Protein AF-A0A690LQN4-F1 (afdb_monomer_lite)

Sequence (110 aa):
KGNTDEFYKECEKLLSSEKYLDSITRKDLFDEPSLKGVFIDLKSILEQEKPSFSKLKPLFKIFHKDFLLSEFNPNDANSLNNAFYKELLYILGLCESKQNSKLIIAKSEE

Structure (mmCIF, N/CA/C/O backbone):
data_AF-A0A690LQN4-F1
#
_entry.id   AF-A0A690LQN4-F1
#
loop_
_atom_site.group_PDB
_atom_site.id
_atom_site.type_symbol
_atom_site.label_atom_id
_atom_site.label_alt_id
_atom_site.label_comp_id
_atom_site.label_asym_id
_atom_site.label_entity_id
_atom_site.label_seq_id
_atom_site.pdbx_PDB_ins_code
_atom_site.Cartn_x
_atom_site.Cartn_y
_atom_site.Cartn_z
_atom_site.occupancy
_atom_site.B_iso_or_equiv
_atom_site.auth_seq_id
_atom_site.auth_comp_id
_atom_site.auth_asym_id
_atom_site.auth_atom_id
_atom_site.pdbx_PDB_model_num
ATOM 1 N N . LYS A 1 1 ? -11.425 -50.881 -27.851 1.00 52.28 1 LYS A N 1
ATOM 2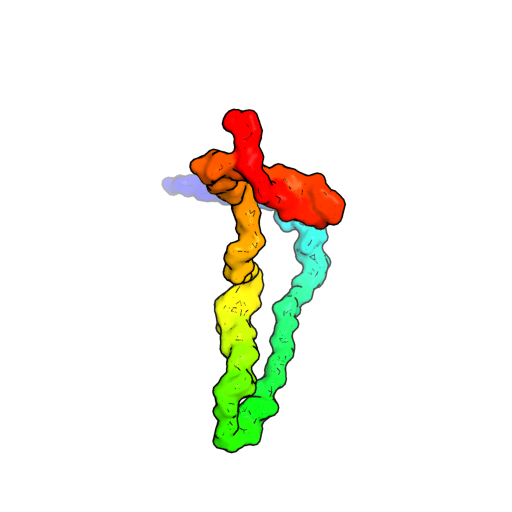 C CA . LYS A 1 1 ? -11.038 -49.566 -28.417 1.00 52.28 1 LYS A CA 1
ATOM 3 C C . LYS A 1 1 ? -12.023 -48.558 -27.855 1.00 52.28 1 LYS A C 1
ATOM 5 O O . LYS A 1 1 ? -13.187 -48.639 -28.213 1.00 52.28 1 LYS A O 1
ATOM 10 N N . GLY A 1 2 ? -11.609 -47.779 -26.853 1.00 60.28 2 GLY A N 1
ATOM 11 C CA . GLY A 1 2 ? -12.498 -46.827 -26.183 1.00 60.28 2 GLY A CA 1
ATOM 12 C C . GLY A 1 2 ? -12.927 -45.744 -27.165 1.00 60.28 2 GLY A C 1
ATOM 13 O O . GLY A 1 2 ? -12.095 -45.270 -27.933 1.00 60.28 2 GLY A O 1
ATOM 14 N N . ASN A 1 3 ? -14.216 -45.418 -27.182 1.00 65.19 3 ASN A N 1
ATOM 15 C CA . ASN A 1 3 ? -14.801 -44.453 -28.104 1.00 65.19 3 ASN A CA 1
ATOM 16 C C . ASN A 1 3 ? -14.522 -43.019 -27.623 1.00 65.19 3 ASN A C 1
ATOM 18 O O . ASN A 1 3 ? -15.417 -42.297 -27.194 1.00 65.19 3 ASN A O 1
ATOM 22 N N . THR A 1 4 ? -13.246 -42.628 -27.624 1.00 78.19 4 THR A N 1
ATOM 23 C CA . THR A 1 4 ? -12.808 -41.266 -27.282 1.00 78.19 4 THR A CA 1
ATOM 24 C C . THR A 1 4 ? -13.404 -40.219 -28.219 1.00 78.19 4 THR A C 1
ATOM 26 O O . THR A 1 4 ? -13.577 -39.076 -27.816 1.00 78.19 4 THR A O 1
ATOM 29 N N . ASP A 1 5 ? -13.785 -40.611 -29.434 1.00 83.12 5 ASP A N 1
ATOM 30 C CA . ASP A 1 5 ? -14.356 -39.706 -30.432 1.00 83.12 5 ASP A CA 1
ATOM 31 C C . ASP A 1 5 ? -15.730 -39.173 -30.012 1.00 83.12 5 ASP A C 1
ATOM 33 O O . ASP A 1 5 ? -16.041 -38.011 -30.262 1.00 83.12 5 ASP A O 1
ATOM 37 N N . GLU A 1 6 ? -16.551 -39.984 -29.338 1.00 85.56 6 GLU A N 1
ATOM 38 C CA . GLU A 1 6 ? -17.826 -39.522 -28.772 1.00 85.56 6 GLU A CA 1
ATOM 39 C C . GLU A 1 6 ? -17.611 -38.517 -27.642 1.00 85.56 6 GLU A C 1
ATOM 41 O O . GLU A 1 6 ? -18.290 -37.493 -27.597 1.00 85.56 6 GLU A O 1
ATOM 46 N N . PHE A 1 7 ? -16.623 -38.763 -26.779 1.00 85.88 7 PHE A N 1
ATOM 47 C CA . PHE A 1 7 ? -16.258 -37.829 -25.718 1.00 85.88 7 PHE A CA 1
ATOM 48 C C . PHE A 1 7 ? -15.817 -36.475 -26.291 1.00 85.88 7 PHE A C 1
ATOM 50 O O . PHE A 1 7 ? -16.333 -35.438 -25.878 1.00 85.88 7 PHE A O 1
ATOM 57 N N . TYR A 1 8 ? -14.925 -36.474 -27.287 1.00 88.31 8 TYR A N 1
ATOM 58 C CA . TYR A 1 8 ? -14.464 -35.231 -27.911 1.00 88.31 8 TYR A CA 1
ATOM 59 C C . TYR A 1 8 ? -15.589 -34.480 -28.632 1.00 88.31 8 TYR A C 1
ATOM 61 O O . TYR A 1 8 ? -15.644 -33.257 -28.527 1.00 88.31 8 TYR A O 1
ATOM 69 N N . LYS A 1 9 ? -16.524 -35.184 -29.283 1.00 90.69 9 LYS A N 1
ATOM 70 C CA . LYS A 1 9 ? -17.700 -34.560 -29.915 1.00 90.69 9 LYS A CA 1
ATOM 71 C C . LYS A 1 9 ? -18.644 -33.912 -28.903 1.00 90.69 9 LYS A C 1
ATOM 73 O O . LYS A 1 9 ? -19.191 -32.849 -29.177 1.00 90.69 9 LYS A O 1
ATOM 78 N N . GLU A 1 10 ? -18.852 -34.525 -27.739 1.00 87.88 10 GLU A N 1
ATOM 79 C CA . GLU A 1 10 ? -19.667 -33.919 -26.678 1.00 87.88 10 GLU A CA 1
ATOM 80 C C . GLU A 1 10 ? -18.966 -32.716 -26.035 1.00 87.88 10 GLU A C 1
ATOM 82 O O . GLU A 1 10 ? -19.602 -31.687 -25.797 1.00 87.88 10 GLU A O 1
ATOM 87 N N . CYS A 1 11 ? -17.647 -32.786 -25.831 1.00 86.56 11 CYS A N 1
ATOM 88 C CA . CYS A 1 11 ? -16.865 -31.630 -25.395 1.00 86.56 11 CYS A CA 1
ATOM 89 C C . CYS A 1 11 ? -16.935 -30.478 -26.403 1.00 86.56 11 CYS A C 1
ATOM 91 O O . CYS A 1 11 ? -17.126 -29.335 -25.997 1.00 86.56 11 CYS A O 1
ATOM 93 N N . GLU A 1 12 ? -16.820 -30.768 -27.701 1.00 89.25 12 GLU A N 1
ATOM 94 C CA . GLU A 1 12 ? -16.909 -29.770 -28.768 1.00 89.25 12 GLU A CA 1
ATOM 95 C C . GLU A 1 12 ? -18.249 -29.031 -28.728 1.00 89.25 12 GLU A C 1
ATOM 97 O O . GLU A 1 12 ? -18.253 -27.805 -28.675 1.00 89.25 12 GLU A O 1
ATOM 102 N N . LYS A 1 13 ? -19.372 -29.756 -28.623 1.00 91.12 13 LYS A N 1
ATOM 103 C CA . LYS A 1 13 ? -20.711 -29.151 -28.491 1.00 91.12 13 LYS A CA 1
ATOM 104 C C . LYS A 1 13 ? -20.820 -28.214 -27.289 1.00 91.12 13 LYS A C 1
ATOM 106 O O . LYS A 1 13 ? -21.454 -27.162 -27.378 1.00 91.12 13 LYS A O 1
ATOM 111 N N . LEU A 1 14 ? -20.228 -28.606 -26.161 1.00 88.94 14 LEU A N 1
ATOM 112 C CA . LEU A 1 14 ? -20.271 -27.842 -24.916 1.00 88.94 14 LEU A CA 1
ATOM 113 C C . LEU A 1 14 ? -19.435 -26.558 -25.034 1.00 88.94 14 LEU A C 1
ATOM 115 O O . LEU A 1 14 ? -19.916 -25.480 -24.681 1.00 88.94 14 LEU A O 1
ATOM 119 N N . LEU A 1 15 ? -18.234 -26.662 -25.608 1.00 84.62 15 LEU A N 1
ATOM 120 C CA . LEU A 1 15 ? -17.333 -25.534 -25.866 1.00 84.62 15 LEU A CA 1
ATOM 121 C C . LEU A 1 15 ? -17.870 -24.582 -26.944 1.00 84.62 15 LEU A C 1
ATOM 123 O O . LEU A 1 15 ? -17.643 -23.380 -26.864 1.00 84.62 15 LEU A O 1
ATOM 127 N N . SER A 1 16 ? -18.608 -25.092 -27.931 1.00 88.19 16 SER A N 1
ATOM 128 C CA . SER A 1 16 ? -19.248 -24.277 -28.970 1.00 88.19 16 SER A CA 1
ATOM 129 C C . SER A 1 16 ? -20.598 -23.693 -28.546 1.00 88.19 16 SER A C 1
ATOM 131 O O . SER A 1 16 ? -21.228 -22.987 -29.330 1.00 88.19 16 SER A O 1
ATOM 133 N N . SER A 1 17 ? -21.094 -24.020 -27.349 1.00 88.81 17 SER A N 1
ATOM 134 C CA . SER A 1 17 ? -22.396 -23.532 -26.897 1.00 88.81 17 SER A CA 1
ATOM 135 C C . SER A 1 17 ? -22.359 -22.026 -26.635 1.00 88.81 17 SER A C 1
ATOM 137 O O . SER A 1 17 ? -21.431 -21.513 -26.011 1.00 88.81 17 SER A O 1
ATOM 139 N N . GLU A 1 18 ? -23.410 -21.323 -27.054 1.00 83.62 18 GLU A N 1
ATOM 140 C CA . GLU A 1 18 ? -23.548 -19.870 -26.876 1.00 83.62 18 GLU A CA 1
ATOM 141 C C . GLU A 1 18 ? -23.403 -19.466 -25.401 1.00 83.62 18 GLU A C 1
ATOM 143 O O . GLU A 1 18 ? -22.685 -18.532 -25.073 1.00 83.62 18 GLU A O 1
ATOM 148 N N . LYS A 1 19 ? -23.944 -20.279 -24.484 1.00 83.88 19 LYS A N 1
ATOM 149 C CA . LYS A 1 19 ? -23.808 -20.095 -23.033 1.00 83.88 19 LYS A CA 1
ATOM 150 C C . LYS A 1 19 ? -22.353 -20.140 -22.540 1.00 83.88 19 LYS A C 1
ATOM 152 O O . LYS A 1 19 ? -21.998 -19.398 -21.626 1.00 83.88 19 LYS A O 1
ATOM 157 N N . TYR A 1 20 ? -21.527 -21.038 -23.083 1.00 78.62 20 TYR A N 1
ATOM 158 C CA . TY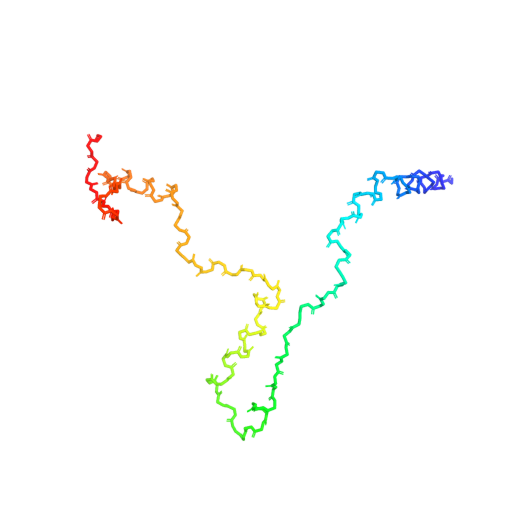R A 1 20 ? -20.108 -21.115 -22.725 1.00 78.62 20 TYR A CA 1
ATOM 159 C C . TYR A 1 20 ? -19.333 -19.948 -23.338 1.00 78.62 20 TYR A C 1
ATOM 161 O O . TYR A 1 20 ? -18.571 -19.290 -22.629 1.00 78.62 20 TYR A O 1
ATOM 169 N N . LEU A 1 21 ? -19.580 -19.650 -24.616 1.00 79.94 21 LEU A N 1
ATOM 170 C CA . LEU A 1 21 ? -18.963 -18.529 -25.323 1.00 79.94 21 LEU A CA 1
ATOM 171 C C . LEU A 1 21 ? -19.273 -17.186 -24.642 1.00 79.94 21 LEU A C 1
ATOM 173 O O . LEU A 1 21 ? -18.347 -16.408 -24.420 1.00 79.94 21 LEU A O 1
ATOM 177 N N . ASP A 1 22 ? -20.509 -16.968 -24.193 1.00 79.06 22 ASP A N 1
ATOM 178 C CA . ASP A 1 22 ? -20.929 -15.797 -23.406 1.00 79.06 22 ASP A CA 1
ATOM 179 C C . ASP A 1 22 ? -20.253 -15.731 -22.026 1.00 79.06 22 ASP A C 1
ATOM 181 O O . ASP A 1 22 ? -19.971 -14.652 -21.508 1.00 79.06 22 ASP A O 1
ATOM 185 N N . SER A 1 23 ? -19.943 -16.882 -21.415 1.00 72.38 23 SER A N 1
ATOM 186 C CA . SER A 1 23 ? -19.247 -16.928 -20.120 1.00 72.38 23 SER A CA 1
ATOM 187 C C . SER A 1 23 ? -17.761 -16.552 -20.210 1.00 72.38 23 SER A C 1
ATOM 189 O O . SER A 1 23 ? -17.195 -16.042 -19.239 1.00 72.38 23 SER A O 1
ATOM 191 N N . ILE A 1 24 ? -17.129 -16.795 -21.366 1.00 69.50 24 ILE A N 1
ATOM 192 C CA . ILE A 1 24 ? -15.722 -16.447 -21.620 1.00 69.50 24 ILE A CA 1
ATOM 193 C C . ILE A 1 24 ? -15.570 -15.086 -22.305 1.00 69.50 24 ILE A C 1
ATOM 195 O O . ILE A 1 24 ? -14.549 -14.425 -22.114 1.00 69.50 24 ILE A O 1
ATOM 199 N N . THR A 1 25 ? -16.585 -14.621 -23.039 1.00 65.75 25 THR A N 1
ATOM 200 C CA . THR A 1 25 ? -16.674 -13.235 -23.512 1.00 65.75 25 THR A CA 1
ATOM 201 C C . THR A 1 25 ? -17.129 -12.330 -22.372 1.00 65.75 25 THR A C 1
ATOM 203 O O . THR A 1 25 ? -18.203 -11.733 -22.382 1.00 65.75 25 THR A O 1
ATOM 206 N N . ARG A 1 26 ? -16.269 -12.166 -21.359 1.00 60.31 26 ARG A N 1
ATOM 207 C CA . ARG A 1 26 ? -16.392 -10.994 -20.487 1.00 60.31 26 ARG A CA 1
ATOM 208 C C . ARG A 1 26 ? -16.272 -9.761 -21.382 1.00 60.31 26 ARG A C 1
ATOM 210 O O . ARG A 1 26 ? -15.269 -9.599 -22.074 1.00 60.31 26 ARG A O 1
ATOM 217 N N . LYS A 1 27 ? -17.287 -8.895 -21.378 1.00 56.94 27 LYS A N 1
ATOM 218 C CA . LYS A 1 27 ? -17.279 -7.611 -22.110 1.00 56.94 27 LYS A CA 1
ATOM 219 C C . LYS A 1 27 ? -16.066 -6.737 -21.757 1.00 56.94 27 LYS A C 1
ATOM 221 O O . LYS A 1 27 ? -15.651 -5.912 -22.555 1.00 56.94 27 LYS A O 1
ATOM 226 N N . ASP A 1 28 ? -15.485 -6.983 -20.594 1.00 54.69 28 ASP A N 1
ATOM 227 C CA . ASP A 1 28 ? -14.326 -6.334 -19.992 1.00 54.69 28 ASP A CA 1
ATOM 228 C C . ASP A 1 28 ? -12.966 -6.910 -20.458 1.00 54.69 28 ASP A C 1
ATOM 230 O O . ASP A 1 28 ? -11.924 -6.409 -20.049 1.00 54.69 28 ASP A O 1
ATOM 234 N N . LEU A 1 29 ? -12.940 -7.938 -21.324 1.00 54.00 29 LEU A N 1
ATOM 235 C CA . LEU A 1 29 ? -11.699 -8.494 -21.899 1.00 54.00 29 LEU A CA 1
ATOM 236 C C . LEU A 1 29 ? -11.259 -7.837 -23.226 1.00 54.00 29 LEU A C 1
ATOM 238 O O . LEU A 1 29 ? -10.190 -8.180 -23.727 1.00 54.00 29 LEU A O 1
ATOM 242 N N . PHE A 1 30 ? -12.069 -6.938 -23.801 1.00 52.12 30 PHE A N 1
ATOM 243 C CA . PHE A 1 30 ? -11.801 -6.277 -25.090 1.00 52.12 30 PHE A CA 1
ATOM 244 C C . PHE A 1 30 ? -11.376 -4.808 -24.981 1.00 52.12 30 PHE A C 1
ATOM 246 O O . PHE A 1 30 ? -11.236 -4.148 -26.011 1.00 52.12 30 PHE A O 1
ATOM 253 N N . ASP A 1 31 ? -11.100 -4.296 -23.779 1.00 56.09 31 ASP A N 1
ATOM 254 C CA . ASP A 1 31 ? -10.090 -3.242 -23.712 1.00 56.09 31 ASP A CA 1
ATOM 255 C C . ASP A 1 31 ? -8.817 -3.870 -24.289 1.00 56.09 31 ASP A C 1
ATOM 257 O O . ASP A 1 31 ? -8.403 -4.930 -23.808 1.00 56.09 31 ASP A O 1
ATOM 261 N N . GLU A 1 32 ? -8.240 -3.293 -25.356 1.00 58.91 32 GLU A N 1
ATOM 262 C CA . GLU A 1 32 ? -6.931 -3.734 -25.855 1.00 58.91 32 GLU A CA 1
ATOM 263 C C . GLU A 1 32 ? -6.042 -3.992 -24.638 1.00 58.91 32 GLU A C 1
ATOM 265 O O . GLU A 1 32 ? -6.016 -3.127 -23.754 1.00 58.91 32 GLU A O 1
ATOM 270 N N . PRO A 1 33 ? -5.377 -5.158 -24.527 1.00 53.78 33 PRO A N 1
ATOM 271 C CA . PRO A 1 33 ? -4.597 -5.486 -23.347 1.00 53.78 33 PRO A CA 1
ATOM 272 C C . PRO A 1 33 ? -3.486 -4.449 -23.200 1.00 53.78 33 PRO A C 1
ATOM 274 O O . PRO A 1 33 ? -2.393 -4.580 -23.749 1.00 53.78 33 PRO A O 1
ATOM 277 N N . SER A 1 34 ? -3.782 -3.380 -22.463 1.00 59.56 34 SER A N 1
ATOM 278 C CA . SER A 1 34 ? -2.825 -2.354 -22.118 1.00 59.56 34 SER A CA 1
ATOM 279 C C . SER A 1 34 ? -1.933 -3.004 -21.082 1.00 59.56 34 SER A C 1
AT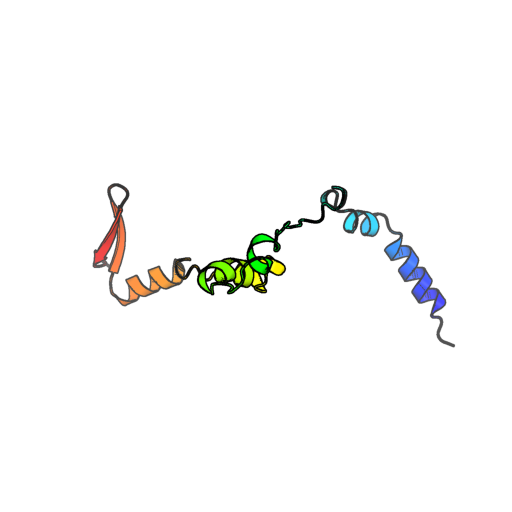OM 281 O O . SER A 1 34 ? -2.300 -3.194 -19.919 1.00 59.56 34 SER A O 1
ATOM 283 N N . LEU A 1 35 ? -0.771 -3.465 -21.539 1.00 60.34 35 LEU A N 1
ATOM 284 C CA . LEU A 1 35 ? 0.233 -3.996 -20.641 1.00 60.34 35 LEU A CA 1
ATOM 285 C C . LEU A 1 35 ? 0.594 -2.862 -19.680 1.00 60.34 35 LEU A C 1
ATOM 287 O O . LEU A 1 35 ? 1.240 -1.886 -20.065 1.00 60.34 35 LEU A O 1
ATOM 291 N N . LYS A 1 36 ? 0.133 -2.968 -18.432 1.00 69.12 36 LYS A N 1
ATOM 292 C CA . LYS A 1 36 ? 0.502 -2.029 -17.376 1.00 69.12 36 LYS A CA 1
ATOM 293 C C . LYS A 1 36 ? 1.993 -2.206 -17.122 1.00 69.12 36 LYS A C 1
ATOM 295 O O . LYS A 1 36 ? 2.417 -3.180 -16.509 1.00 69.12 36 LYS A O 1
ATOM 300 N N . GLY A 1 37 ? 2.781 -1.287 -17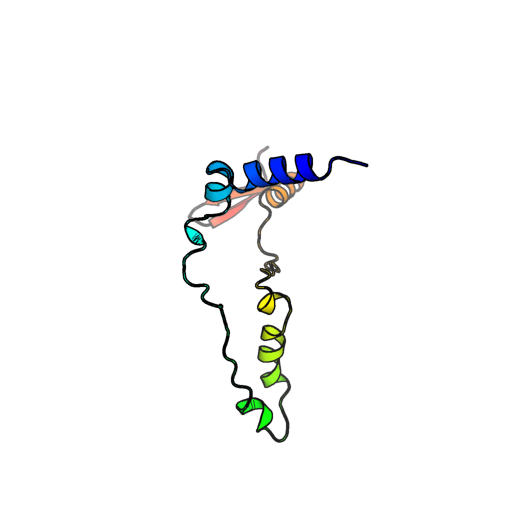.662 1.00 74.75 37 GLY A N 1
ATOM 301 C CA . GLY A 1 37 ? 4.230 -1.270 -17.543 1.00 74.75 37 GLY A CA 1
ATOM 302 C C . GLY A 1 37 ? 4.703 -0.069 -16.740 1.00 74.75 37 GLY A C 1
ATOM 303 O O . GLY A 1 37 ? 4.058 0.977 -16.708 1.00 74.75 37 GLY A O 1
ATOM 304 N N . VAL A 1 38 ? 5.865 -0.218 -16.113 1.00 78.25 38 VAL A N 1
ATOM 305 C CA . VAL A 1 38 ? 6.589 0.886 -15.484 1.00 78.25 38 VAL A CA 1
ATOM 306 C C . VAL A 1 38 ? 7.905 1.050 -16.229 1.00 78.25 38 VAL A C 1
ATOM 308 O O . VAL A 1 38 ? 8.679 0.101 -16.341 1.00 78.25 38 VAL A O 1
ATOM 311 N N . PHE A 1 39 ? 8.157 2.250 -16.747 1.00 85.19 39 PHE A N 1
ATOM 312 C CA . PHE A 1 39 ? 9.453 2.601 -17.319 1.00 85.19 39 PHE A CA 1
ATOM 313 C C . PHE A 1 39 ? 10.389 3.077 -16.206 1.00 85.19 39 PHE A C 1
ATOM 315 O O . PHE A 1 39 ? 10.038 3.972 -15.437 1.00 85.19 39 PHE A O 1
ATOM 322 N N . ILE A 1 40 ? 11.577 2.478 -16.122 1.00 83.50 40 ILE A N 1
ATOM 323 C CA . ILE A 1 40 ? 12.590 2.815 -15.119 1.00 83.50 40 ILE A CA 1
ATOM 324 C C . ILE A 1 40 ? 13.889 3.137 -15.847 1.00 83.50 40 ILE A C 1
ATOM 326 O O . ILE A 1 40 ? 14.480 2.265 -16.483 1.00 83.50 40 ILE A O 1
ATOM 330 N N . ASP A 1 41 ? 14.354 4.377 -15.718 1.00 84.88 41 ASP A N 1
ATOM 331 C CA . ASP A 1 41 ? 15.660 4.772 -16.233 1.00 84.88 41 ASP A CA 1
ATOM 332 C C . ASP A 1 41 ? 16.775 4.384 -15.249 1.00 84.88 41 ASP A C 1
ATOM 334 O O . ASP A 1 41 ? 16.956 4.994 -14.191 1.00 84.88 41 ASP A O 1
ATOM 338 N N . LEU A 1 42 ? 17.539 3.354 -15.614 1.00 84.12 42 LEU A N 1
ATOM 339 C CA . LEU A 1 42 ? 18.669 2.851 -14.829 1.00 84.12 42 LEU A CA 1
ATOM 340 C C . LEU A 1 42 ? 19.972 3.622 -15.085 1.00 84.12 42 LEU A C 1
ATOM 342 O O . LEU A 1 42 ? 20.928 3.473 -14.320 1.00 84.12 42 LEU A O 1
ATOM 346 N N . LYS A 1 43 ? 20.038 4.451 -16.132 1.00 84.12 43 LYS A N 1
ATOM 347 C CA . LYS A 1 43 ? 21.269 5.124 -16.568 1.00 84.12 43 LYS A CA 1
ATOM 348 C C . LYS A 1 43 ? 21.851 6.009 -15.466 1.00 84.12 43 LYS A C 1
ATOM 350 O O . LYS A 1 43 ? 23.033 5.915 -15.154 1.00 84.12 43 LYS A O 1
ATOM 355 N N . SER A 1 44 ? 20.979 6.738 -14.772 1.00 77.38 44 SER A N 1
ATOM 356 C CA . SER A 1 44 ? 21.323 7.604 -13.633 1.00 77.38 44 SER A CA 1
ATOM 357 C C . SER A 1 44 ? 22.023 6.894 -12.461 1.00 77.38 44 SER A C 1
ATOM 359 O O . SER A 1 44 ? 22.676 7.539 -11.634 1.00 77.38 44 SER A O 1
ATOM 361 N N . ILE A 1 45 ? 21.886 5.571 -12.358 1.00 76.62 45 ILE A N 1
ATOM 362 C CA . ILE A 1 45 ? 22.502 4.738 -11.318 1.00 76.62 45 ILE A CA 1
ATOM 363 C C . ILE A 1 45 ? 23.788 4.102 -11.831 1.00 76.62 45 ILE A C 1
ATOM 365 O O . ILE A 1 45 ? 24.766 4.040 -11.089 1.00 76.62 45 ILE A O 1
ATOM 369 N N . LEU A 1 46 ? 23.783 3.653 -13.087 1.00 79.69 46 LEU A N 1
ATOM 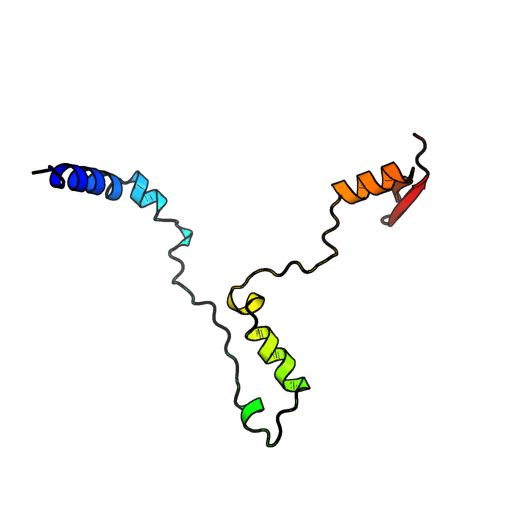370 C CA . LEU A 1 46 ? 24.921 3.000 -13.733 1.00 79.69 46 LEU A CA 1
ATOM 371 C C . LEU A 1 46 ? 26.074 3.972 -14.018 1.00 79.69 46 LEU A C 1
ATOM 373 O O . LEU A 1 46 ? 27.228 3.564 -13.998 1.00 79.69 46 LEU A O 1
ATOM 377 N N . GLU A 1 47 ? 25.776 5.253 -14.237 1.00 84.19 47 GLU A N 1
ATOM 378 C CA . GLU A 1 47 ? 26.780 6.300 -14.481 1.00 84.19 47 GLU A CA 1
ATOM 379 C C . GLU A 1 47 ? 27.489 6.785 -13.204 1.00 84.19 47 GLU A C 1
ATOM 381 O O . GLU A 1 47 ? 28.370 7.641 -13.265 1.00 84.19 47 GLU A O 1
ATOM 386 N N . GLN A 1 48 ? 27.133 6.257 -12.028 1.00 77.44 48 GLN A N 1
ATOM 387 C CA . GLN A 1 48 ? 27.794 6.620 -10.775 1.00 77.44 48 GLN A CA 1
ATOM 388 C C . GLN A 1 48 ? 29.035 5.750 -10.551 1.00 77.44 48 GLN A C 1
ATOM 390 O O . GLN A 1 48 ? 28.916 4.537 -10.404 1.00 77.44 48 GLN A O 1
ATOM 395 N N . GLU A 1 49 ? 30.211 6.374 -10.403 1.00 74.19 49 GLU A N 1
ATOM 396 C CA . GLU A 1 49 ? 31.467 5.676 -10.056 1.00 74.19 49 GLU A CA 1
ATOM 397 C C . GLU A 1 49 ? 31.346 4.819 -8.783 1.00 74.19 49 GLU A C 1
ATOM 399 O O . GLU A 1 49 ? 31.981 3.771 -8.663 1.00 74.19 49 GLU A O 1
ATOM 404 N N . LYS A 1 50 ? 30.515 5.258 -7.826 1.00 78.56 50 LYS A N 1
ATOM 405 C CA . LYS A 1 50 ? 30.107 4.482 -6.650 1.00 78.56 50 LYS A CA 1
ATOM 406 C C . LYS A 1 50 ? 28.607 4.649 -6.411 1.00 78.56 50 LYS A C 1
ATOM 408 O O . LYS A 1 50 ? 28.190 5.711 -5.935 1.00 78.56 50 LYS A O 1
ATOM 413 N N . PRO A 1 51 ? 27.781 3.630 -6.693 1.00 68.19 51 PRO A N 1
ATOM 414 C CA . PRO A 1 51 ? 26.357 3.709 -6.418 1.00 68.19 51 PRO A CA 1
ATOM 415 C C . PRO A 1 51 ? 26.131 3.799 -4.906 1.00 68.19 51 PRO A C 1
ATOM 417 O O . PRO A 1 51 ? 26.526 2.924 -4.135 1.00 68.19 51 PRO A O 1
ATOM 420 N N . SER A 1 52 ? 25.494 4.882 -4.460 1.00 76.12 52 SER A N 1
ATOM 421 C CA . SER A 1 52 ? 25.099 5.021 -3.059 1.00 76.12 52 SER A CA 1
ATOM 422 C C . SER A 1 52 ? 23.894 4.127 -2.769 1.00 76.12 52 SER A C 1
ATOM 424 O O . SER A 1 52 ? 22.878 4.199 -3.462 1.00 76.12 52 SER A O 1
ATOM 426 N N . PHE A 1 53 ? 23.969 3.318 -1.710 1.00 74.62 53 PHE A N 1
ATOM 427 C CA . PHE A 1 53 ? 22.888 2.405 -1.322 1.00 74.62 53 PHE A CA 1
ATOM 428 C C . PHE A 1 53 ? 21.554 3.130 -1.067 1.00 74.62 53 PHE A C 1
ATOM 430 O O . PHE A 1 53 ? 20.481 2.593 -1.343 1.00 74.62 53 PHE A O 1
ATOM 437 N N . SER A 1 54 ? 21.603 4.390 -0.618 1.00 77.56 54 SER A N 1
ATOM 438 C CA . SER A 1 54 ? 20.409 5.225 -0.436 1.00 77.56 54 SER A CA 1
ATOM 439 C C . SER A 1 54 ? 19.644 5.459 -1.743 1.00 77.56 54 SER A C 1
ATOM 441 O O . SER A 1 54 ? 18.414 5.484 -1.727 1.00 77.56 54 SER A O 1
ATOM 443 N N . LYS A 1 55 ? 20.352 5.552 -2.877 1.00 76.81 55 LYS A N 1
ATOM 444 C CA . LYS A 1 55 ? 19.772 5.732 -4.216 1.00 76.81 55 LYS A CA 1
ATOM 445 C C . LYS A 1 55 ? 19.253 4.428 -4.828 1.00 76.81 55 LYS A C 1
ATOM 447 O O . LYS A 1 55 ? 18.397 4.474 -5.702 1.00 76.81 55 LYS A O 1
ATOM 452 N N . LEU A 1 56 ? 19.726 3.273 -4.352 1.00 81.56 56 LEU A N 1
ATOM 453 C CA . LEU A 1 56 ? 19.265 1.949 -4.793 1.00 81.56 56 LEU A CA 1
ATOM 454 C C . LEU A 1 56 ? 18.012 1.470 -4.050 1.00 81.56 56 LEU A C 1
ATOM 456 O O . LEU A 1 56 ? 17.270 0.633 -4.561 1.00 81.56 56 LEU A O 1
ATOM 460 N N . LYS A 1 57 ? 17.741 2.007 -2.853 1.00 82.06 57 LYS A N 1
ATOM 461 C CA . LYS A 1 57 ? 16.590 1.616 -2.023 1.00 82.06 57 LYS A CA 1
ATOM 462 C C . LYS A 1 57 ? 15.242 1.664 -2.771 1.00 82.06 57 LYS A C 1
ATOM 464 O O . LYS A 1 57 ? 14.466 0.724 -2.603 1.00 82.06 57 LYS A O 1
ATOM 469 N N . PRO A 1 58 ? 14.931 2.686 -3.594 1.00 83.00 58 PRO A N 1
ATOM 470 C CA . PRO A 1 58 ? 13.705 2.696 -4.391 1.00 83.00 58 PRO A CA 1
ATOM 471 C C . PRO A 1 58 ? 13.671 1.604 -5.470 1.00 83.00 58 PRO A C 1
ATOM 473 O O . PRO A 1 58 ? 12.625 0.993 -5.659 1.00 83.00 58 PRO A O 1
ATOM 476 N N . LEU A 1 59 ? 14.802 1.296 -6.120 1.00 85.12 59 LEU A N 1
ATOM 477 C CA . LEU A 1 59 ? 14.872 0.216 -7.114 1.00 85.12 59 LEU A CA 1
ATOM 478 C C . LEU A 1 59 ? 14.534 -1.136 -6.498 1.00 85.12 59 LEU A C 1
ATOM 480 O O . LEU A 1 59 ? 13.710 -1.865 -7.036 1.00 85.12 59 LEU A O 1
ATOM 484 N N . PHE A 1 60 ? 15.125 -1.453 -5.345 1.00 85.88 60 PHE A N 1
ATOM 485 C CA . PHE A 1 60 ? 14.840 -2.714 -4.660 1.00 85.88 60 PHE A CA 1
ATOM 486 C C . PHE A 1 60 ? 13.363 -2.859 -4.278 1.00 85.88 60 PHE A C 1
ATOM 488 O O . PHE A 1 60 ? 12.852 -3.972 -4.270 1.00 85.88 60 PHE A O 1
ATOM 495 N N . LYS A 1 61 ? 12.662 -1.750 -4.001 1.00 84.38 61 LYS A N 1
ATOM 496 C CA . LYS A 1 61 ? 11.212 -1.773 -3.762 1.00 84.38 61 LYS A CA 1
ATOM 497 C C . LYS A 1 61 ? 10.417 -2.080 -5.028 1.00 84.38 61 LYS A C 1
ATOM 499 O O . LYS A 1 61 ? 9.441 -2.812 -4.944 1.00 84.38 61 LYS A O 1
ATOM 504 N N . ILE A 1 62 ? 10.830 -1.545 -6.177 1.00 85.69 62 ILE A N 1
ATOM 505 C CA . ILE A 1 62 ? 10.169 -1.803 -7.464 1.00 85.69 62 ILE A CA 1
ATOM 506 C C . ILE A 1 62 ? 10.369 -3.261 -7.902 1.00 85.69 62 ILE A C 1
ATOM 508 O O . ILE A 1 62 ? 9.443 -3.891 -8.396 1.00 85.69 62 ILE A O 1
ATOM 512 N N . PHE A 1 63 ? 11.551 -3.829 -7.662 1.00 85.94 63 PHE A N 1
ATOM 513 C CA . PHE A 1 63 ? 11.823 -5.244 -7.939 1.00 85.94 63 PHE A CA 1
ATOM 514 C C . PHE A 1 63 ? 11.368 -6.194 -6.819 1.00 85.94 63 PHE A C 1
ATOM 516 O O . PHE A 1 63 ? 11.626 -7.395 -6.885 1.00 85.94 63 PHE A O 1
ATOM 523 N N . HIS A 1 64 ? 10.694 -5.684 -5.785 1.00 85.88 64 HIS A N 1
ATOM 524 C CA . HIS A 1 64 ? 10.099 -6.525 -4.756 1.00 85.88 64 HIS A CA 1
ATOM 525 C C . HIS A 1 64 ? 8.865 -7.245 -5.310 1.00 85.88 64 HIS A C 1
ATOM 527 O O . HIS A 1 64 ? 8.109 -6.670 -6.096 1.00 85.88 64 HIS A O 1
ATOM 533 N N . LYS A 1 65 ? 8.626 -8.483 -4.856 1.00 84.00 65 LYS A N 1
ATOM 534 C CA . LYS A 1 65 ? 7.495 -9.309 -5.313 1.00 84.00 65 LYS A CA 1
ATOM 535 C C . LYS A 1 65 ? 6.158 -8.569 -5.198 1.00 84.00 65 LYS A C 1
ATOM 537 O O . LYS A 1 65 ? 5.369 -8.606 -6.131 1.00 84.00 65 LYS A O 1
ATOM 542 N N . ASP A 1 66 ? 5.970 -7.829 -4.104 1.00 81.56 66 ASP A N 1
ATOM 543 C CA . ASP A 1 66 ? 4.728 -7.103 -3.829 1.00 81.56 66 ASP A CA 1
ATOM 544 C C . ASP A 1 66 ? 4.428 -6.059 -4.913 1.00 81.56 66 ASP A C 1
ATOM 546 O O . ASP A 1 66 ? 3.293 -5.906 -5.352 1.00 81.56 66 ASP A O 1
ATOM 550 N N . PHE A 1 67 ? 5.465 -5.368 -5.396 1.00 83.25 67 PHE A N 1
ATOM 551 C CA . PHE A 1 67 ? 5.323 -4.385 -6.463 1.00 83.25 67 PHE A CA 1
ATOM 552 C C . PHE A 1 67 ? 5.128 -5.061 -7.826 1.00 83.25 67 PHE A C 1
ATOM 554 O O . PHE A 1 67 ? 4.204 -4.711 -8.556 1.00 83.25 67 PHE A O 1
ATOM 561 N N . LEU A 1 68 ? 5.964 -6.052 -8.163 1.00 84.06 68 LEU A N 1
ATOM 562 C CA . LEU A 1 68 ? 5.932 -6.729 -9.468 1.00 84.06 68 LEU A CA 1
ATOM 563 C C . LEU A 1 68 ? 4.638 -7.507 -9.708 1.00 84.06 68 LEU A C 1
ATOM 565 O O . LEU A 1 68 ? 4.101 -7.496 -10.812 1.00 84.06 68 LEU A O 1
ATOM 569 N N . LEU A 1 69 ? 4.139 -8.181 -8.677 1.00 81.69 69 LEU A N 1
ATOM 570 C CA . LEU A 1 69 ? 2.923 -8.984 -8.758 1.00 81.69 69 LEU A CA 1
ATOM 571 C C . LEU A 1 69 ? 1.667 -8.146 -8.509 1.00 81.69 69 LEU A C 1
ATOM 573 O O . LEU A 1 69 ? 0.564 -8.682 -8.557 1.00 81.69 69 LEU A O 1
ATOM 577 N N . SER A 1 70 ? 1.825 -6.842 -8.227 1.00 71.12 70 SER A N 1
ATOM 578 C CA . SER A 1 70 ? 0.752 -6.003 -7.679 1.00 71.12 70 SER A CA 1
ATOM 579 C C . SER A 1 70 ? 0.052 -6.686 -6.495 1.00 71.12 70 SER A C 1
ATOM 581 O O . SER A 1 70 ? -1.143 -6.491 -6.265 1.00 71.12 70 SER A O 1
ATOM 583 N N . GLU A 1 71 ? 0.798 -7.515 -5.757 1.00 68.12 71 GLU A N 1
ATOM 584 C CA . GLU A 1 71 ? 0.343 -8.122 -4.519 1.00 68.12 71 GLU A CA 1
ATOM 585 C C . GLU A 1 71 ? 0.207 -6.971 -3.531 1.00 68.12 71 GLU A C 1
ATOM 587 O O . GLU A 1 71 ? 1.186 -6.413 -3.035 1.00 68.12 71 GLU A O 1
ATOM 592 N N . PHE A 1 72 ? -1.037 -6.573 -3.289 1.00 55.97 72 PHE A N 1
ATOM 593 C CA . PHE A 1 72 ? -1.381 -5.673 -2.205 1.00 55.97 72 PHE A CA 1
ATOM 594 C C . PHE A 1 72 ? -0.720 -6.198 -0.924 1.00 55.97 72 PHE A C 1
ATOM 596 O O . PHE A 1 72 ? -1.097 -7.263 -0.447 1.00 55.97 72 PHE A O 1
ATOM 603 N N . ASN A 1 73 ? 0.290 -5.495 -0.399 1.00 55.41 73 ASN A N 1
ATOM 604 C CA . ASN A 1 73 ? 0.900 -5.809 0.890 1.00 55.41 73 ASN A CA 1
ATOM 605 C C . ASN A 1 73 ? 0.143 -5.029 1.978 1.00 55.41 73 ASN A C 1
ATOM 607 O O . ASN A 1 73 ? 0.407 -3.837 2.157 1.00 55.41 73 ASN A O 1
ATOM 611 N N . PRO A 1 74 ? -0.777 -5.667 2.722 1.00 51.38 74 PRO A N 1
ATOM 612 C CA . PRO A 1 74 ? -1.551 -5.048 3.782 1.00 51.38 74 PRO A CA 1
ATOM 613 C C . PRO A 1 74 ? -0.776 -5.059 5.102 1.00 51.38 74 PRO A C 1
ATOM 615 O O . PRO A 1 74 ? -1.360 -5.232 6.164 1.00 51.38 74 PRO A O 1
ATOM 618 N N . ASN A 1 75 ? 0.530 -4.789 5.087 1.00 53.16 75 ASN A N 1
ATOM 619 C CA . ASN A 1 75 ? 1.230 -4.302 6.280 1.00 53.16 75 ASN A CA 1
ATOM 620 C C . ASN A 1 75 ? 0.760 -2.888 6.692 1.00 53.16 75 ASN A C 1
ATOM 622 O O . ASN A 1 75 ? 1.512 -2.124 7.294 1.00 53.16 75 ASN A O 1
ATOM 626 N N . ASP A 1 76 ? -0.497 -2.540 6.418 1.00 51.97 76 ASP A N 1
ATOM 627 C CA . ASP A 1 76 ? -1.227 -1.657 7.297 1.00 51.97 76 ASP A CA 1
ATOM 628 C C . ASP A 1 76 ? -1.704 -2.477 8.500 1.00 51.97 76 ASP A C 1
ATOM 630 O O . ASP A 1 76 ? -2.828 -2.979 8.556 1.00 51.97 76 ASP A O 1
ATOM 634 N N . ALA A 1 77 ? -0.834 -2.578 9.502 1.00 52.69 77 ALA A N 1
ATOM 635 C CA . ALA A 1 77 ? -1.192 -3.039 10.839 1.00 52.69 77 ALA A CA 1
ATOM 636 C C . ALA A 1 77 ? -2.346 -2.221 11.484 1.00 52.69 77 ALA A C 1
ATOM 638 O O . ALA A 1 77 ? -2.720 -2.510 12.618 1.00 52.69 77 ALA A O 1
ATOM 639 N N . ASN A 1 78 ? -2.925 -1.227 10.787 1.00 54.28 78 ASN A N 1
ATOM 640 C CA . ASN A 1 78 ? -4.069 -0.421 11.213 1.00 54.28 78 ASN A CA 1
ATOM 641 C C . ASN A 1 78 ? -5.396 -0.743 10.509 1.00 54.28 78 ASN A C 1
ATOM 643 O O . ASN A 1 78 ? -6.355 0.011 10.691 1.00 54.28 78 ASN A O 1
ATOM 647 N N . SER A 1 79 ? -5.530 -1.855 9.777 1.00 56.44 79 SER A N 1
ATOM 648 C CA . SER A 1 79 ? -6.879 -2.368 9.494 1.00 56.44 79 SER A CA 1
ATOM 649 C C . SER A 1 79 ? -7.483 -2.901 10.797 1.00 56.44 79 SER A C 1
ATOM 651 O O . SER A 1 79 ? -7.399 -4.089 11.103 1.00 56.44 79 SER A O 1
ATOM 653 N N . LEU A 1 80 ? -8.028 -1.986 11.606 1.00 66.12 80 LEU A N 1
ATOM 654 C CA . LEU A 1 80 ? -8.645 -2.260 12.897 1.00 66.12 80 LEU A CA 1
ATOM 655 C C . LEU A 1 80 ? -9.705 -3.349 12.707 1.00 66.12 80 LEU A C 1
ATOM 657 O O . LEU A 1 80 ? -10.749 -3.126 12.090 1.00 66.12 80 LEU A O 1
ATOM 661 N N . ASN A 1 81 ? -9.444 -4.542 13.240 1.00 81.31 81 ASN A N 1
ATOM 662 C CA . ASN A 1 81 ? -10.466 -5.571 13.323 1.00 81.31 81 ASN A CA 1
ATOM 663 C C . ASN A 1 81 ? -11.501 -5.113 14.358 1.00 81.31 81 ASN A C 1
ATOM 665 O O . ASN A 1 81 ? -11.325 -5.320 15.557 1.00 81.31 81 ASN A O 1
ATOM 669 N N . ASN A 1 82 ? -12.573 -4.479 13.879 1.00 83.00 82 ASN A N 1
ATOM 670 C CA . ASN A 1 82 ? -13.637 -3.927 14.718 1.00 83.00 82 ASN A CA 1
ATOM 671 C C . ASN A 1 82 ? -14.271 -4.973 15.641 1.00 83.00 82 ASN A C 1
ATOM 673 O O . ASN A 1 82 ? -14.692 -4.620 16.736 1.00 83.00 82 ASN A O 1
ATOM 677 N N . ALA A 1 83 ? -14.344 -6.241 15.219 1.00 85.75 83 ALA A N 1
ATOM 678 C CA . ALA A 1 83 ? -14.867 -7.306 16.068 1.00 85.75 83 ALA A CA 1
ATOM 679 C C . ALA A 1 83 ? -13.909 -7.572 17.235 1.00 85.75 83 ALA A C 1
ATOM 681 O O . ALA A 1 83 ? -14.307 -7.454 18.386 1.00 85.75 83 ALA A O 1
ATOM 682 N N . PHE A 1 84 ? -12.626 -7.812 16.948 1.00 87.50 84 PHE A N 1
ATOM 683 C CA . PHE A 1 84 ? -11.613 -8.028 17.986 1.00 87.50 84 PHE A CA 1
ATOM 684 C C . PHE A 1 84 ? -11.481 -6.834 18.941 1.00 87.50 84 PHE A C 1
ATOM 686 O O . PHE A 1 84 ? -11.414 -7.013 20.151 1.00 87.50 84 PHE A O 1
ATOM 693 N N . TYR A 1 85 ? -11.465 -5.611 18.411 1.00 90.56 85 TYR A N 1
ATOM 694 C CA . TYR A 1 85 ? -11.370 -4.395 19.216 1.00 90.56 85 TYR A CA 1
ATOM 695 C C . TYR A 1 85 ? -12.575 -4.222 20.160 1.00 90.56 85 TYR A C 1
ATOM 697 O O . TYR A 1 85 ? -12.383 -3.868 21.321 1.00 90.56 85 TYR A O 1
ATOM 705 N N . LYS A 1 86 ? -13.801 -4.537 19.716 1.00 90.88 86 LYS A N 1
ATOM 706 C CA . LYS A 1 86 ? -14.995 -4.504 20.579 1.00 90.88 86 LYS A CA 1
ATOM 707 C C . LYS A 1 86 ? -14.965 -5.580 21.663 1.00 90.88 86 LYS A C 1
ATOM 709 O O . LYS A 1 86 ? -15.248 -5.267 22.814 1.00 90.88 86 LYS A O 1
ATOM 714 N N . GLU A 1 87 ? -14.564 -6.804 21.317 1.00 94.50 87 GLU A N 1
ATOM 715 C CA . GLU A 1 87 ? -14.367 -7.890 22.291 1.00 94.50 87 GLU A CA 1
ATOM 716 C C . GLU A 1 87 ? -13.304 -7.520 23.335 1.00 94.50 87 GLU A C 1
ATOM 718 O O . GLU A 1 87 ? -13.476 -7.755 24.529 1.00 94.50 87 GLU A O 1
ATOM 723 N N . LEU A 1 88 ? -12.215 -6.875 22.905 1.00 94.00 88 LEU A N 1
ATOM 724 C CA . LEU A 1 88 ? -11.169 -6.399 23.805 1.00 94.00 88 LEU A CA 1
ATOM 725 C C . LEU A 1 88 ? -11.705 -5.358 24.796 1.00 94.00 88 LEU A C 1
ATOM 727 O O . LEU A 1 88 ? -11.431 -5.465 25.989 1.00 94.00 88 LEU A O 1
ATOM 731 N N . LEU A 1 89 ? -12.466 -4.365 24.323 1.00 94.75 89 LEU A N 1
ATOM 732 C CA . LEU A 1 89 ? -13.099 -3.383 25.207 1.00 94.75 89 LEU A CA 1
ATOM 733 C C . LEU A 1 89 ? -14.043 -4.062 26.207 1.00 94.75 89 LEU A C 1
ATOM 735 O O . LEU A 1 89 ? -13.963 -3.762 27.397 1.00 94.75 89 LEU A O 1
ATOM 739 N N . TYR A 1 90 ? -14.848 -5.024 25.751 1.00 94.00 90 TYR A N 1
ATOM 740 C CA . TYR A 1 90 ? -15.762 -5.785 26.602 1.00 94.00 90 TYR A CA 1
ATOM 741 C C . TYR A 1 90 ? -15.033 -6.535 27.728 1.00 94.00 90 TYR A C 1
ATOM 743 O O . TYR A 1 90 ? -15.380 -6.376 28.897 1.00 94.00 90 TYR A O 1
ATOM 751 N N . ILE A 1 91 ? -13.959 -7.271 27.411 1.00 95.81 91 ILE A N 1
ATOM 752 C CA . ILE A 1 91 ? -13.133 -7.982 28.409 1.00 95.81 91 ILE A CA 1
ATOM 753 C C . ILE A 1 91 ? -12.549 -7.015 29.453 1.00 95.81 91 ILE A C 1
ATOM 755 O O . ILE A 1 91 ? -12.411 -7.368 30.624 1.00 95.81 91 ILE A O 1
ATOM 759 N N . LEU A 1 92 ? -12.207 -5.792 29.041 1.00 95.88 92 LEU A N 1
ATOM 760 C CA . LEU A 1 92 ? -11.669 -4.752 29.919 1.00 95.88 92 LEU A CA 1
ATOM 761 C C . LEU A 1 92 ? -12.749 -3.994 30.713 1.00 95.88 92 LEU A C 1
ATOM 763 O O . LEU A 1 92 ? -12.403 -3.133 31.525 1.00 95.88 92 LEU A O 1
ATOM 767 N N . GLY A 1 93 ? -14.038 -4.277 30.495 1.00 95.12 93 GLY A N 1
ATOM 768 C CA . GLY A 1 93 ? -15.145 -3.524 31.093 1.00 95.12 93 GLY A CA 1
ATOM 769 C C . GLY A 1 93 ? -15.244 -2.088 30.566 1.00 95.12 93 GLY A C 1
ATOM 770 O O . GLY A 1 93 ? -15.611 -1.172 31.307 1.00 95.12 93 GLY A O 1
ATOM 771 N N . LEU A 1 94 ? -14.866 -1.874 29.305 1.00 96.94 94 LEU A N 1
ATOM 772 C CA . LEU A 1 94 ? -14.867 -0.588 28.611 1.00 96.94 94 LEU A CA 1
ATOM 773 C C . LEU A 1 94 ? -15.839 -0.608 27.423 1.00 96.94 94 LEU A C 1
ATOM 775 O O . LEU A 1 94 ? -16.168 -1.660 26.882 1.00 96.94 94 LEU A O 1
ATOM 779 N N . CYS A 1 95 ? -16.252 0.572 26.967 1.00 93.88 95 CYS A N 1
ATOM 780 C CA . CYS A 1 95 ? -17.022 0.753 25.740 1.00 93.88 95 CYS A CA 1
ATOM 781 C C . CYS A 1 95 ? -16.570 2.014 24.990 1.00 93.88 95 CYS A C 1
ATOM 783 O O . CYS A 1 95 ? -15.997 2.933 25.581 1.00 93.88 95 CYS A O 1
ATOM 785 N N . GLU A 1 96 ? -16.816 2.064 23.678 1.00 93.12 96 GLU A N 1
ATOM 786 C CA . GLU A 1 96 ? -16.585 3.264 22.872 1.00 93.12 96 GLU A CA 1
ATOM 787 C C . GLU A 1 96 ? -17.889 4.026 22.607 1.00 93.12 96 GLU A C 1
ATOM 789 O O . GLU A 1 96 ? -18.928 3.437 22.312 1.00 93.12 96 GLU A O 1
ATOM 794 N N . SER A 1 97 ? -17.835 5.356 22.663 1.00 90.94 97 SER A N 1
ATOM 795 C CA . SER A 1 97 ? -18.949 6.231 22.292 1.00 90.94 97 SER A CA 1
ATOM 796 C C . SER A 1 97 ? -18.462 7.400 21.440 1.00 90.94 97 SER A C 1
ATOM 798 O O . SER A 1 97 ? -17.360 7.921 21.626 1.00 90.94 97 SER A O 1
ATOM 800 N N . LYS A 1 98 ? -19.280 7.829 20.474 1.00 92.25 98 LYS A N 1
ATOM 801 C CA . LYS A 1 98 ? -18.951 8.970 19.616 1.00 92.25 98 LYS A CA 1
ATOM 802 C C . LYS A 1 98 ? -19.492 10.256 20.239 1.00 92.25 98 LYS A C 1
ATOM 804 O O . LYS A 1 98 ? -20.700 10.467 20.261 1.00 92.25 98 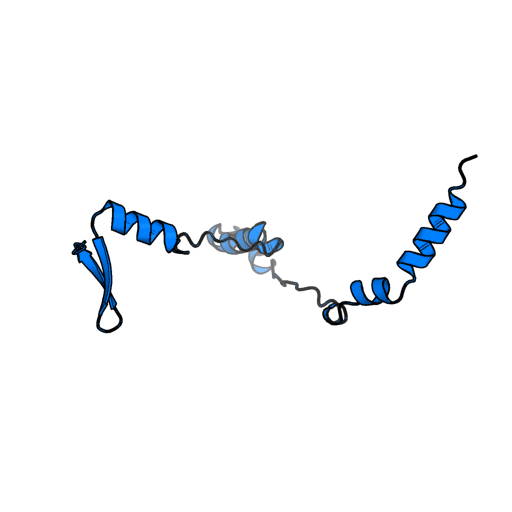LYS A O 1
ATOM 809 N N . GLN A 1 99 ? -18.602 11.136 20.689 1.00 92.19 99 GLN A N 1
ATOM 810 C CA . GLN A 1 99 ? -18.945 12.456 21.223 1.00 92.19 99 GLN A CA 1
ATOM 811 C C . GLN A 1 99 ? -18.224 13.540 20.424 1.00 92.19 99 GLN A C 1
ATOM 813 O O . GLN A 1 99 ? -17.005 13.490 20.274 1.00 92.19 99 GLN A O 1
ATOM 818 N N . ASN A 1 100 ? -18.959 14.531 19.907 1.00 82.81 100 ASN A N 1
ATOM 819 C CA . ASN A 1 100 ? -18.394 15.691 19.198 1.00 82.81 100 ASN A CA 1
ATOM 820 C C . ASN A 1 100 ? -17.323 15.315 18.154 1.00 82.81 100 ASN A C 1
ATOM 822 O O . ASN A 1 100 ? -16.232 15.883 18.122 1.00 82.81 100 ASN A O 1
ATOM 826 N N . SER A 1 101 ? -17.628 14.314 17.322 1.00 85.75 101 SER A N 1
ATOM 827 C CA . SER A 1 101 ? -16.740 13.793 16.266 1.00 85.75 101 SER A CA 1
ATOM 828 C C . SER A 1 101 ? -15.457 13.094 16.743 1.00 85.75 101 SER A C 1
ATOM 830 O O . SER A 1 101 ? -14.612 12.766 15.913 1.00 85.75 101 SER A O 1
ATOM 832 N N . LYS A 1 102 ? -15.323 12.802 18.041 1.00 89.69 102 LYS A N 1
ATOM 833 C CA . LYS A 1 102 ? -14.257 11.972 18.621 1.00 89.69 102 LYS A CA 1
ATOM 834 C C . LYS A 1 102 ? -14.832 10.660 19.158 1.00 89.69 102 LYS A C 1
ATOM 836 O O . LYS A 1 102 ? -15.989 10.615 19.570 1.00 89.69 102 LYS A O 1
ATOM 841 N N . LEU A 1 103 ? -14.022 9.604 19.149 1.00 90.19 103 LEU A N 1
ATOM 842 C CA . LEU A 1 103 ? -14.324 8.349 19.839 1.00 90.19 103 LEU A CA 1
ATOM 843 C C . LEU A 1 103 ? -13.760 8.432 21.259 1.00 90.19 103 LEU A C 1
ATOM 845 O O . LEU A 1 103 ? -12.573 8.705 21.436 1.00 90.19 103 LEU A O 1
ATOM 849 N N . ILE A 1 104 ? -14.622 8.250 22.254 1.00 94.69 104 ILE A N 1
ATOM 850 C CA . ILE A 1 104 ? -14.286 8.273 23.677 1.00 94.69 104 ILE A CA 1
ATOM 851 C C . ILE A 1 104 ? -14.457 6.862 24.223 1.00 94.69 104 ILE A C 1
ATOM 853 O O . ILE A 1 104 ? -15.531 6.279 24.078 1.00 94.69 104 ILE A O 1
ATOM 857 N N . ILE A 1 105 ? -13.409 6.337 24.856 1.00 95.06 105 ILE A N 1
ATOM 858 C CA . ILE A 1 105 ? -13.448 5.057 25.566 1.00 95.06 105 ILE A CA 1
ATOM 859 C C . ILE A 1 105 ? -13.729 5.346 27.041 1.00 95.06 105 ILE A C 1
ATOM 861 O O . ILE A 1 105 ? -13.002 6.119 27.668 1.00 95.06 105 ILE A O 1
ATOM 865 N N . ALA A 1 106 ? -14.784 4.746 27.584 1.00 94.38 106 ALA A N 1
ATOM 866 C CA . ALA A 1 106 ? -15.219 4.927 28.965 1.00 94.38 106 ALA A CA 1
ATOM 867 C C . ALA A 1 106 ? -15.549 3.578 29.613 1.00 94.38 106 ALA A C 1
ATOM 869 O O . ALA A 1 106 ? -15.621 2.555 28.936 1.00 94.38 106 ALA A O 1
ATOM 870 N N . LYS A 1 107 ? -15.722 3.576 30.938 1.00 95.19 107 LYS A N 1
ATOM 871 C CA . LYS A 1 107 ? -16.166 2.390 31.674 1.00 95.19 107 LYS A CA 1
ATOM 872 C C . LYS A 1 107 ? -17.568 1.987 31.206 1.00 95.19 107 LYS A C 1
ATOM 874 O O . LYS A 1 107 ? -18.424 2.857 31.069 1.00 95.19 107 LYS A O 1
ATOM 879 N N . SER A 1 108 ? -17.779 0.691 30.982 1.00 91.31 108 SER A N 1
ATOM 880 C CA . SER A 1 108 ? -19.105 0.158 30.671 1.00 91.31 108 SER A CA 1
ATOM 881 C C . SER A 1 108 ? -20.034 0.294 31.883 1.00 91.31 108 SER A C 1
ATOM 883 O O . SER A 1 108 ? -19.599 0.107 33.022 1.00 91.31 108 SER A O 1
ATOM 885 N N . GLU A 1 109 ? -21.297 0.642 31.633 1.00 83.88 109 GLU A N 1
ATOM 886 C CA . GLU A 1 109 ? -22.368 0.669 32.644 1.00 83.88 109 GLU A CA 1
ATOM 887 C C . GLU A 1 109 ? -23.153 -0.657 32.710 1.00 83.88 109 GLU A C 1
ATOM 889 O O . GLU A 1 109 ? -24.119 -0.750 33.465 1.00 83.88 109 GLU A O 1
ATOM 894 N N . GLU A 1 110 ? -22.743 -1.661 31.924 1.00 68.19 110 GLU A N 1
ATOM 895 C CA . GLU A 1 110 ? -23.269 -3.036 31.976 1.00 68.19 110 GLU A CA 1
ATOM 896 C C . GLU A 1 110 ? -22.888 -3.788 33.260 1.00 68.19 110 GLU A C 1
ATOM 898 O O . GLU A 1 110 ? -21.754 -3.602 33.769 1.00 68.19 110 GLU A O 1
#

Organism: Campylobacter coli (NCBI:txid195)

Foldseek 3Di:
DDPVVVVVVVVVCVCPDPVNVVVVPPVVVPPPPPPPDDDDDCVVQVPDPDRDVVNCVVVVVCVDPCNVVVPPDPVVPPPPPPVVVQVVCVVVQWDWDQDPNDIDIDHHPD

pLDDT: mean 78.76, std 13.13, range [51.38, 96.94]

InterPro domains:
  IPR056716 Domain of unknown function DUF7814 [PF25120] (77-109)

Secondary structure (DSSP, 8-state):
---HHHHHHHHHHHHTSHHHHHHH--GGG-S-----------HHHHT-SS--HHHHHHHHHHTSHHHHTT------TT---HHHHHHHHHHTTEEEEEETTEEEEEE---

Radius of gyration: 28.64 Å; chains: 1; bounding box: 55×65×63 Å